Protein AF-A0A224XM23-F1 (afdb_monomer_lite)

pLDDT: mean 91.27, std 9.38, range [41.78, 98.69]

Secondary structure (DSSP, 8-state):
---HHHHHHHHHHHHHHHTS-SS-----TT--S--HHHHHH-HHHHHHHHHHHHHHHHHHHS-HHHHHHHHHHHIIIIIIIIIHHHHH-S-HHHHHHHHHHHHHHHHT--SHHHHHHHHHHHHH-EETTEEHHHHHHHHTTSSSHHHHHHHHHHHHHHHTT-HHHHHHHTGGGT-

Radius of gyration: 15.94 Å; chains: 1; bounding box: 37×37×46 Å

Foldseek 3Di:
DQDVVLLCLLLVLLVLLVVDPLADPDPDPLDQADDPVNCVVGVSSVSNLVSLVVLLVCCVPDDVVNNVSNLVSNLVRPLVPPLVCQCPDDDLRSNSVSLRSLLVSLVSHDDPSNNCSSVCQQQPDDDPRDGNVVVLVVQCPDPDSSNRNSVSSLVSLVVVVDPSSCCVPPVVVVD

InterPro domains:
  IPR019384 FHF complex subunit HOOK interacting protein [PF10257] (2-174)
  IPR019384 FHF complex subunit HOOK interacting protein [PTHR21705] (2-175)

Structure (mmCIF, N/CA/C/O backbone):
data_AF-A0A224XM23-F1
#
_entry.id   AF-A0A224XM23-F1
#
loop_
_atom_site.group_PDB
_atom_site.id
_atom_site.type_symbol
_atom_site.label_atom_id
_atom_site.label_alt_id
_atom_site.label_comp_id
_atom_site.label_asym_id
_atom_site.label_entity_id
_atom_site.label_seq_id
_atom_site.pdbx_PDB_ins_code
_atom_site.Cartn_x
_atom_site.Cartn_y
_atom_site.Cartn_z
_atom_site.occupancy
_atom_site.B_iso_or_equiv
_atom_site.auth_seq_id
_atom_site.auth_comp_id
_atom_site.auth_asym_id
_atom_site.auth_atom_id
_atom_site.pdbx_PDB_model_num
ATOM 1 N N . MET A 1 1 ? -7.623 -11.812 27.440 1.00 41.78 1 MET A N 1
ATOM 2 C CA . MET A 1 1 ? -6.371 -12.443 26.974 1.00 41.78 1 MET A CA 1
ATOM 3 C C . MET A 1 1 ? -6.039 -11.865 25.612 1.00 41.78 1 MET A C 1
ATOM 5 O O . MET A 1 1 ? -6.727 -12.187 24.653 1.00 41.78 1 MET A O 1
ATOM 9 N N . HIS A 1 2 ? -5.060 -10.963 25.537 1.00 52.00 2 HIS A N 1
ATOM 10 C CA . HIS A 1 2 ? -4.503 -10.528 24.256 1.00 52.00 2 HIS A CA 1
ATOM 11 C C . HIS A 1 2 ? -3.753 -11.724 23.665 1.00 52.00 2 HIS A C 1
ATOM 13 O O . HIS A 1 2 ? -2.871 -12.274 24.322 1.00 52.00 2 HIS A O 1
ATOM 19 N N . SER A 1 3 ? -4.150 -12.201 22.487 1.00 57.94 3 SER A N 1
ATOM 20 C CA . SER A 1 3 ? -3.429 -13.294 21.836 1.00 57.94 3 SER A CA 1
ATOM 21 C C . SER A 1 3 ? -2.044 -12.779 21.437 1.00 57.94 3 SER A C 1
ATOM 23 O O . SER A 1 3 ? -1.951 -11.909 20.573 1.00 57.94 3 SER A O 1
ATOM 25 N N . ASN A 1 4 ? -0.975 -13.298 22.059 1.00 68.62 4 ASN A N 1
ATOM 26 C CA . ASN A 1 4 ? 0.423 -12.957 21.736 1.00 68.62 4 ASN A CA 1
ATOM 27 C C . ASN A 1 4 ? 0.723 -13.087 20.232 1.00 68.62 4 ASN A C 1
ATOM 29 O O . ASN A 1 4 ? 1.582 -12.390 19.708 1.00 68.62 4 ASN A O 1
ATOM 33 N N . ILE A 1 5 ? -0.022 -13.944 19.531 1.00 69.56 5 ILE A N 1
ATOM 34 C CA . ILE A 1 5 ? 0.119 -14.189 18.096 1.00 69.56 5 ILE A CA 1
ATOM 35 C C . ILE A 1 5 ? -0.216 -12.938 17.272 1.00 69.56 5 ILE A C 1
ATOM 37 O O . ILE A 1 5 ? 0.533 -12.609 16.362 1.00 69.56 5 ILE A O 1
ATOM 41 N N . CYS A 1 6 ? -1.287 -12.202 17.592 1.00 66.88 6 CYS A N 1
ATOM 42 C CA . CYS A 1 6 ? -1.677 -11.024 16.805 1.00 66.88 6 CYS A CA 1
ATOM 43 C C . CYS A 1 6 ? -0.645 -9.894 16.916 1.00 66.88 6 CYS A C 1
ATOM 45 O O . CYS A 1 6 ? -0.336 -9.240 15.924 1.00 66.88 6 CYS A O 1
ATOM 47 N N . LEU A 1 7 ? -0.085 -9.704 18.117 1.00 69.19 7 LEU A N 1
ATOM 48 C CA . LEU A 1 7 ? 0.989 -8.740 18.345 1.00 69.19 7 LEU A CA 1
ATOM 49 C C . LEU A 1 7 ? 2.251 -9.143 17.573 1.00 69.19 7 LEU A C 1
ATOM 51 O O . LEU A 1 7 ? 2.818 -8.315 16.869 1.00 69.19 7 LEU A O 1
ATOM 55 N N . VAL A 1 8 ? 2.647 -10.420 17.655 1.00 75.31 8 VAL A N 1
ATOM 56 C CA . VAL A 1 8 ? 3.809 -10.952 16.928 1.00 75.31 8 VAL A CA 1
ATOM 57 C C . VAL A 1 8 ? 3.656 -10.759 15.420 1.00 75.31 8 VAL A C 1
ATOM 59 O O . VAL A 1 8 ? 4.609 -10.329 14.779 1.00 75.31 8 VAL A O 1
ATOM 62 N N . LEU A 1 9 ? 2.470 -11.002 14.857 1.00 70.31 9 LEU A N 1
ATOM 63 C CA . LEU A 1 9 ? 2.211 -10.817 13.425 1.00 70.31 9 LEU A CA 1
ATOM 64 C C . LEU A 1 9 ? 2.345 -9.358 12.989 1.00 70.31 9 LEU A C 1
ATOM 66 O O . LEU A 1 9 ? 3.032 -9.084 12.009 1.00 70.31 9 LEU A O 1
ATOM 70 N N . ALA A 1 10 ? 1.757 -8.417 13.729 1.00 70.69 10 ALA A N 1
ATOM 71 C CA . ALA A 1 10 ? 1.871 -7.001 13.393 1.00 70.69 10 ALA A CA 1
ATOM 72 C C . ALA A 1 10 ? 3.309 -6.487 13.522 1.00 70.69 10 ALA A C 1
ATOM 74 O O . ALA A 1 10 ? 3.811 -5.833 12.611 1.00 70.69 10 ALA A O 1
ATOM 75 N N . THR A 1 11 ? 4.019 -6.854 14.596 1.00 78.88 11 THR A N 1
ATOM 76 C CA . THR A 1 11 ? 5.458 -6.558 14.703 1.00 78.88 11 THR A CA 1
ATOM 77 C C . THR A 1 11 ? 6.273 -7.264 13.615 1.00 78.88 11 THR A C 1
ATOM 79 O O . THR A 1 11 ? 7.290 -6.741 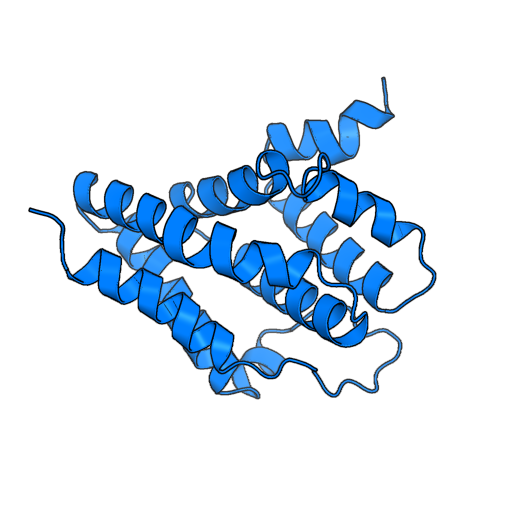13.163 1.00 78.88 11 THR A O 1
ATOM 82 N N . GLY A 1 12 ? 5.804 -8.429 13.161 1.00 88.62 12 GLY A N 1
ATOM 83 C CA . GLY A 1 12 ? 6.393 -9.211 12.084 1.00 88.62 12 GLY A CA 1
ATOM 84 C C . GLY A 1 12 ? 6.302 -8.500 10.739 1.00 88.62 12 GLY A C 1
ATOM 85 O O . GLY A 1 12 ? 7.319 -8.389 10.064 1.00 88.62 12 GLY A O 1
ATOM 86 N N . LEU A 1 13 ? 5.137 -7.948 10.378 1.00 93.62 13 LEU A N 1
ATOM 87 C CA . LEU A 1 13 ? 4.977 -7.148 9.156 1.00 93.62 13 LEU A CA 1
ATOM 88 C C . LEU A 1 13 ? 5.911 -5.936 9.153 1.00 93.62 13 LEU A C 1
ATOM 90 O O . LEU A 1 13 ? 6.605 -5.707 8.166 1.00 93.62 13 LEU A O 1
ATOM 94 N N . SER A 1 14 ? 6.011 -5.215 10.270 1.00 94.56 14 SER A N 1
ATOM 95 C CA . SER A 1 14 ? 6.922 -4.070 10.394 1.00 94.56 14 SER A CA 1
ATOM 96 C C . SER A 1 14 ? 8.397 -4.472 10.251 1.00 94.56 14 SER A C 1
ATOM 98 O O . SER A 1 14 ? 9.167 -3.785 9.575 1.00 94.56 14 SER A O 1
ATOM 100 N N . GLY A 1 15 ? 8.799 -5.610 10.828 1.00 95.25 15 GLY A 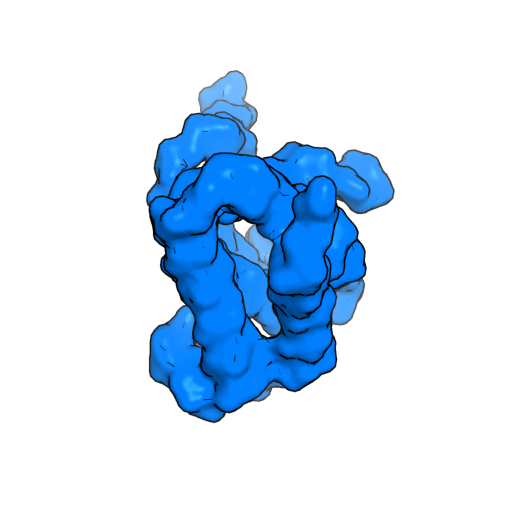N 1
ATOM 101 C CA . GLY A 1 15 ? 10.153 -6.156 10.673 1.00 95.25 15 GLY A CA 1
ATOM 102 C C . GLY A 1 15 ? 10.458 -6.632 9.248 1.00 95.25 15 GLY A C 1
ATOM 103 O O . GLY A 1 15 ? 11.537 -6.356 8.718 1.00 95.25 15 GLY A O 1
ATOM 104 N N . LEU A 1 16 ? 9.496 -7.296 8.602 1.00 97.00 16 LEU A N 1
ATOM 105 C CA . LEU A 1 16 ? 9.609 -7.747 7.213 1.00 97.00 16 LEU A CA 1
ATOM 106 C C . LEU A 1 16 ? 9.694 -6.554 6.258 1.00 97.00 16 LEU A C 1
ATOM 108 O O . LEU A 1 16 ? 10.585 -6.523 5.416 1.00 97.00 16 LEU A O 1
ATOM 112 N N . TYR A 1 17 ? 8.850 -5.535 6.446 1.00 97.75 17 TYR A N 1
ATOM 113 C CA . TYR A 1 17 ? 8.898 -4.304 5.656 1.00 97.75 17 TYR A CA 1
ATOM 114 C C . TYR A 1 17 ? 10.243 -3.588 5.799 1.00 97.75 17 TYR A C 1
ATOM 116 O O . TYR A 1 17 ? 10.841 -3.175 4.811 1.00 97.75 17 TYR A O 1
ATOM 124 N N . SER A 1 18 ? 10.772 -3.505 7.023 1.00 96.00 18 SER A N 1
ATOM 125 C CA . SER A 1 18 ? 12.085 -2.896 7.286 1.00 96.00 18 SER A CA 1
ATOM 126 C C . SER A 1 18 ? 13.243 -3.626 6.594 1.00 96.00 18 SER A C 1
ATOM 128 O O . SER A 1 18 ? 14.314 -3.048 6.413 1.00 96.00 18 SER A O 1
ATOM 130 N N . SER A 1 19 ? 13.034 -4.890 6.220 1.00 95.88 19 SER A N 1
ATOM 131 C CA . SER A 1 19 ? 14.002 -5.716 5.493 1.00 95.88 19 SER A CA 1
ATOM 132 C C . SER A 1 19 ? 13.879 -5.579 3.970 1.00 95.88 19 SER A C 1
ATOM 134 O O . SER A 1 19 ? 14.719 -6.117 3.247 1.00 95.88 19 SER A O 1
ATOM 136 N N . LEU A 1 20 ? 12.851 -4.885 3.467 1.00 97.94 20 LEU A N 1
ATOM 137 C CA . LEU A 1 20 ? 12.683 -4.653 2.037 1.00 97.94 20 LEU A CA 1
ATOM 138 C C . LEU A 1 20 ? 13.727 -3.652 1.519 1.00 97.94 20 LEU A C 1
ATOM 140 O O . LEU A 1 20 ? 14.089 -2.699 2.220 1.00 97.94 20 LEU A O 1
ATOM 144 N N . PRO A 1 21 ? 14.189 -3.808 0.265 1.00 96.75 21 PRO A N 1
ATOM 145 C CA . PRO A 1 21 ? 14.968 -2.774 -0.396 1.00 96.75 21 PRO A CA 1
ATOM 146 C C . PRO A 1 21 ? 14.186 -1.460 -0.427 1.00 96.75 21 PRO A C 1
ATOM 148 O O . PRO A 1 21 ? 13.041 -1.425 -0.878 1.00 96.75 21 PRO A O 1
ATOM 151 N N . ARG A 1 22 ? 14.823 -0.366 0.001 1.00 95.12 22 ARG A N 1
ATOM 152 C CA . ARG A 1 22 ? 14.225 0.982 -0.060 1.00 95.12 22 ARG A CA 1
ATOM 153 C C . ARG A 1 22 ? 14.171 1.544 -1.475 1.00 95.12 22 ARG A C 1
ATOM 155 O O . ARG A 1 22 ? 13.467 2.511 -1.724 1.00 95.12 22 ARG A O 1
ATOM 162 N N . ARG A 1 23 ? 14.936 0.955 -2.392 1.00 93.31 23 ARG A N 1
ATOM 163 C CA . ARG A 1 23 ? 14.957 1.299 -3.806 1.00 93.31 23 ARG A CA 1
ATOM 164 C C . ARG A 1 23 ? 14.938 0.017 -4.620 1.00 93.31 23 ARG A C 1
ATOM 166 O O . ARG A 1 23 ? 15.799 -0.837 -4.425 1.00 93.31 23 ARG A O 1
ATOM 173 N N . LEU A 1 24 ? 13.976 -0.081 -5.524 1.00 92.00 24 LEU A N 1
ATOM 174 C CA . LEU A 1 24 ? 13.967 -1.096 -6.568 1.00 92.00 24 LEU A CA 1
ATOM 175 C C . LEU A 1 24 ? 14.844 -0.627 -7.735 1.00 92.00 24 LEU A C 1
ATOM 177 O O . LEU A 1 24 ? 14.776 0.539 -8.138 1.00 92.00 24 LEU A O 1
ATOM 181 N N . ASP A 1 25 ? 15.685 -1.520 -8.249 1.00 86.19 25 ASP A N 1
ATOM 182 C CA . ASP A 1 25 ? 16.555 -1.236 -9.390 1.00 86.19 25 ASP A CA 1
ATOM 183 C C . ASP A 1 25 ? 15.820 -1.600 -10.682 1.00 86.19 25 ASP A C 1
ATOM 185 O O . ASP A 1 25 ? 15.826 -2.749 -11.116 1.00 86.19 25 ASP A O 1
ATOM 189 N N . ILE A 1 26 ? 15.059 -0.641 -11.217 1.00 80.94 26 ILE A N 1
ATOM 190 C CA . ILE A 1 26 ? 14.165 -0.863 -12.358 1.00 80.94 26 ILE A CA 1
ATOM 191 C C . ILE A 1 26 ? 14.463 0.138 -13.467 1.00 80.94 26 ILE A C 1
ATOM 193 O O . ILE A 1 26 ? 14.051 1.306 -13.414 1.00 80.94 26 ILE A O 1
ATOM 197 N N . ASP A 1 27 ? 15.114 -0.371 -14.508 1.00 77.69 27 ASP A N 1
ATOM 198 C CA . ASP A 1 27 ? 15.563 0.403 -15.665 1.00 77.69 27 ASP A CA 1
ATOM 199 C C . ASP A 1 27 ? 14.461 0.654 -16.705 1.00 77.69 27 ASP A C 1
ATOM 201 O O . ASP A 1 27 ? 14.554 1.591 -17.499 1.00 77.69 27 ASP A O 1
ATOM 205 N N . ALA A 1 28 ? 13.381 -0.135 -16.690 1.00 84.38 28 ALA A N 1
ATOM 206 C CA . ALA A 1 28 ? 12.273 0.018 -17.629 1.00 84.38 28 ALA A CA 1
ATOM 207 C C . ALA A 1 28 ? 11.536 1.355 -17.420 1.00 84.38 28 ALA A C 1
ATOM 209 O O . ALA A 1 28 ? 11.128 1.703 -16.306 1.00 84.38 28 ALA A O 1
ATOM 210 N N . VAL A 1 29 ? 11.389 2.130 -18.498 1.00 78.94 29 VAL A N 1
ATOM 211 C CA . VAL A 1 29 ? 10.811 3.488 -18.477 1.00 78.94 29 VAL A CA 1
ATOM 212 C C . VAL A 1 29 ? 9.317 3.457 -18.163 1.00 78.94 29 VAL A C 1
ATOM 214 O O . VAL A 1 29 ? 8.814 4.324 -17.455 1.00 78.94 29 VAL A O 1
ATOM 217 N N . ASP A 1 30 ? 8.634 2.441 -18.668 1.00 83.69 30 ASP A N 1
ATOM 218 C CA . ASP A 1 30 ? 7.201 2.195 -18.566 1.00 83.69 30 ASP A CA 1
ATOM 219 C C . ASP A 1 30 ? 6.819 1.331 -17.362 1.00 83.69 30 ASP A C 1
ATOM 221 O O . ASP A 1 30 ? 5.650 1.004 -17.199 1.00 83.69 30 ASP A O 1
ATOM 225 N N . TRP A 1 31 ? 7.763 0.973 -16.491 1.00 92.06 31 TRP A N 1
ATOM 226 C CA . TRP A 1 31 ? 7.429 0.209 -15.295 1.00 92.06 31 TRP A CA 1
ATOM 227 C C . TRP A 1 31 ? 6.633 1.049 -14.291 1.00 92.06 31 TRP A C 1
ATOM 229 O O . TRP A 1 31 ? 7.059 2.144 -13.907 1.00 92.06 31 TRP A O 1
ATOM 239 N N . TYR A 1 32 ? 5.505 0.502 -13.835 1.00 93.75 32 TYR A N 1
ATOM 240 C CA . TYR A 1 32 ? 4.575 1.177 -12.926 1.00 93.75 32 TYR A CA 1
ATOM 241 C C . TYR A 1 32 ? 4.044 0.293 -11.787 1.00 93.75 32 TYR A C 1
ATOM 243 O O . TYR A 1 32 ? 3.350 0.801 -10.909 1.00 93.75 32 TYR A O 1
ATOM 251 N N . ARG A 1 33 ? 4.316 -1.019 -11.788 1.00 96.00 33 ARG A N 1
ATOM 252 C CA . ARG A 1 33 ? 3.720 -1.959 -10.828 1.00 96.00 33 ARG A CA 1
ATOM 253 C C . ARG A 1 33 ? 4.546 -3.237 -10.701 1.00 96.00 33 ARG A C 1
ATOM 255 O O . ARG A 1 33 ? 5.064 -3.740 -11.692 1.00 96.00 33 ARG A O 1
ATOM 262 N N . LEU A 1 34 ? 4.600 -3.783 -9.485 1.00 97.00 34 LEU A N 1
ATOM 263 C CA . LEU A 1 34 ? 5.178 -5.100 -9.197 1.00 97.00 34 LEU A CA 1
ATOM 264 C C . LEU A 1 34 ? 4.255 -6.229 -9.672 1.00 97.00 34 LEU A C 1
ATOM 266 O O . LEU A 1 34 ? 3.072 -6.277 -9.329 1.00 97.00 34 LEU A O 1
ATOM 270 N N . THR A 1 35 ? 4.805 -7.171 -10.418 1.00 95.56 35 THR A N 1
ATOM 271 C CA . THR A 1 35 ? 4.132 -8.389 -10.872 1.00 95.56 35 THR A CA 1
ATOM 272 C C . THR A 1 35 ? 4.335 -9.543 -9.880 1.00 95.56 35 THR A C 1
ATOM 274 O O . THR A 1 35 ? 5.197 -9.467 -9.001 1.00 95.56 35 THR A O 1
ATOM 277 N N . PRO A 1 36 ? 3.559 -10.638 -9.988 1.00 94.88 36 PRO A N 1
ATOM 278 C CA . PRO A 1 36 ? 3.827 -11.852 -9.217 1.00 94.88 36 PRO A CA 1
ATOM 279 C C . PRO A 1 36 ? 5.236 -12.422 -9.441 1.00 94.88 36 PRO A C 1
ATOM 281 O O . PRO A 1 36 ? 5.835 -12.938 -8.497 1.00 94.88 36 PRO A O 1
ATOM 284 N N . ASP A 1 37 ? 5.779 -12.285 -10.653 1.00 94.75 37 ASP A N 1
ATOM 285 C CA . ASP A 1 37 ? 7.139 -12.724 -10.972 1.00 94.75 37 ASP A CA 1
ATOM 286 C C . ASP A 1 37 ? 8.166 -11.877 -10.205 1.00 94.75 37 ASP A C 1
ATOM 288 O O . ASP A 1 37 ? 9.004 -12.446 -9.507 1.00 94.75 37 ASP A O 1
ATOM 292 N N . ASP A 1 38 ? 8.016 -10.545 -10.186 1.00 94.75 38 ASP A N 1
ATOM 293 C CA . ASP A 1 38 ? 8.885 -9.649 -9.400 1.00 94.75 38 ASP A CA 1
ATOM 294 C C . ASP A 1 38 ? 8.881 -10.007 -7.901 1.00 94.75 38 ASP A C 1
ATOM 296 O O . ASP A 1 38 ? 9.915 -9.983 -7.231 1.00 94.75 38 ASP A O 1
ATOM 300 N N . VAL A 1 39 ? 7.710 -10.365 -7.355 1.00 95.56 39 VAL A N 1
ATOM 301 C CA . VAL A 1 39 ? 7.587 -10.829 -5.963 1.00 95.56 39 VAL A CA 1
ATOM 302 C C . VAL A 1 39 ? 8.387 -12.111 -5.753 1.00 95.56 39 VAL A C 1
ATOM 304 O O . VAL A 1 39 ? 9.091 -12.231 -4.751 1.00 95.56 39 VAL A O 1
ATOM 307 N N . SER A 1 40 ? 8.293 -13.062 -6.684 1.00 94.00 40 SER A N 1
ATOM 308 C CA . SER A 1 40 ? 9.001 -14.341 -6.597 1.00 94.00 40 SER A CA 1
ATOM 309 C C . SER A 1 40 ? 10.523 -14.191 -6.714 1.00 94.00 40 SER A C 1
ATOM 311 O O . SER A 1 40 ? 11.265 -14.927 -6.060 1.00 94.00 40 SER A O 1
ATOM 313 N N . GLU A 1 41 ? 10.985 -13.204 -7.483 1.00 94.19 41 GLU A N 1
ATOM 314 C CA . GLU A 1 41 ? 12.402 -12.905 -7.696 1.00 94.19 41 GLU A CA 1
ATOM 315 C C . GLU A 1 41 ? 13.028 -12.085 -6.558 1.00 94.19 41 GLU A C 1
ATOM 317 O O . GLU A 1 41 ? 14.255 -12.042 -6.434 1.00 94.19 41 GLU A O 1
ATOM 322 N N . LEU A 1 42 ? 12.212 -11.483 -5.682 1.00 95.94 42 LEU A N 1
ATOM 323 C CA . LEU A 1 42 ? 12.661 -10.708 -4.528 1.00 95.94 42 LEU A CA 1
ATOM 324 C C . LEU A 1 42 ? 12.291 -11.408 -3.202 1.00 95.94 42 LEU A C 1
ATOM 326 O O . LEU A 1 42 ? 11.239 -11.126 -2.621 1.00 95.94 42 LEU A O 1
ATOM 330 N N . PRO A 1 43 ? 13.167 -12.268 -2.636 1.00 96.38 43 PRO A N 1
ATOM 331 C CA . PRO A 1 43 ? 12.840 -13.079 -1.460 1.00 96.38 43 PRO A CA 1
ATOM 332 C C . PRO A 1 43 ? 12.337 -12.303 -0.228 1.00 96.38 43 PRO A C 1
ATOM 334 O O . PRO A 1 43 ? 11.407 -12.787 0.421 1.00 96.38 43 PRO A O 1
ATOM 337 N N . PRO A 1 44 ? 12.874 -11.111 0.120 1.00 97.38 44 PRO A N 1
ATOM 338 C CA . PRO A 1 44 ? 12.321 -10.311 1.214 1.00 97.38 44 PRO A CA 1
ATOM 339 C C . PRO A 1 44 ? 10.867 -9.887 0.970 1.00 97.38 44 PRO A C 1
ATOM 341 O O . PRO A 1 44 ? 10.058 -9.905 1.898 1.00 97.38 44 PRO A O 1
ATOM 344 N N . LEU A 1 45 ? 10.522 -9.551 -0.277 1.00 97.56 45 LEU A N 1
ATOM 345 C CA . LEU A 1 45 ? 9.158 -9.199 -0.661 1.00 97.56 45 LEU A CA 1
ATOM 346 C C . LEU A 1 45 ? 8.254 -10.430 -0.637 1.00 97.56 45 LEU A C 1
ATOM 348 O O . LEU A 1 45 ? 7.195 -10.370 -0.023 1.00 97.56 45 LEU A O 1
ATOM 352 N N . ALA A 1 46 ? 8.690 -11.568 -1.185 1.00 97.50 46 ALA A N 1
ATOM 353 C CA . ALA A 1 46 ? 7.952 -12.828 -1.067 1.00 97.50 46 ALA A CA 1
ATOM 354 C C . ALA A 1 46 ? 7.655 -13.191 0.400 1.00 97.50 46 ALA A C 1
ATOM 356 O O . ALA A 1 46 ? 6.543 -13.600 0.733 1.00 97.50 46 ALA A O 1
ATOM 357 N N . ALA A 1 47 ? 8.622 -13.007 1.305 1.00 97.06 47 ALA A N 1
ATOM 358 C CA . ALA A 1 47 ? 8.427 -13.242 2.734 1.00 97.06 47 ALA A CA 1
ATOM 359 C C . ALA A 1 47 ? 7.378 -12.299 3.345 1.00 97.06 47 ALA A C 1
ATOM 361 O O . ALA A 1 47 ? 6.538 -12.747 4.130 1.00 97.06 47 ALA A O 1
ATOM 362 N N . PHE A 1 48 ? 7.392 -11.017 2.965 1.00 97.94 48 PHE A N 1
ATOM 363 C CA . PHE A 1 48 ? 6.354 -10.069 3.365 1.00 97.94 48 PHE A CA 1
ATOM 364 C C . PHE A 1 48 ? 4.972 -10.504 2.857 1.00 97.94 48 PHE A C 1
ATOM 366 O O . PHE A 1 48 ? 4.040 -10.611 3.655 1.00 97.94 48 PHE A O 1
ATOM 373 N N . MET A 1 49 ? 4.851 -10.817 1.563 1.00 97.62 49 MET A N 1
ATOM 374 C CA . MET A 1 49 ? 3.586 -11.218 0.936 1.00 97.62 49 MET A CA 1
ATOM 375 C C . MET A 1 49 ? 3.011 -12.482 1.582 1.00 97.62 49 MET A C 1
ATOM 377 O O . MET A 1 49 ? 1.841 -12.501 1.947 1.00 97.62 49 MET A O 1
ATOM 381 N N . ASN A 1 50 ? 3.847 -13.483 1.872 1.00 96.25 50 ASN A N 1
ATOM 382 C CA . ASN A 1 50 ? 3.427 -14.688 2.595 1.00 96.25 50 ASN A CA 1
ATOM 383 C C . ASN A 1 50 ? 2.884 -14.382 4.004 1.00 96.25 50 ASN A C 1
ATOM 385 O O . ASN A 1 50 ? 1.944 -15.028 4.473 1.00 96.25 50 ASN A O 1
ATOM 389 N N . SER A 1 51 ? 3.469 -13.405 4.704 1.00 96.12 51 SER A N 1
ATOM 390 C CA . SER A 1 51 ? 2.980 -12.969 6.018 1.00 96.12 51 SER A CA 1
ATOM 391 C C . SER A 1 51 ? 1.635 -12.242 5.909 1.00 96.12 51 SER A C 1
ATOM 393 O O . SER A 1 51 ? 0.751 -12.421 6.753 1.00 96.12 51 SER A O 1
ATOM 395 N N . LEU A 1 52 ? 1.443 -11.456 4.848 1.00 96.19 52 LEU A N 1
ATOM 396 C CA . LEU A 1 52 ? 0.174 -10.788 4.573 1.00 96.19 52 LEU A CA 1
ATOM 397 C C . LEU A 1 52 ? -0.924 -11.792 4.176 1.00 96.19 52 LEU A C 1
ATOM 399 O O . LEU A 1 52 ? -2.043 -11.708 4.683 1.00 96.19 52 LEU A O 1
ATOM 403 N N . ASP A 1 53 ? -0.590 -12.817 3.390 1.00 95.81 53 ASP A N 1
ATOM 404 C CA . ASP A 1 53 ? -1.488 -13.933 3.066 1.00 95.81 53 ASP A CA 1
ATOM 405 C C . ASP A 1 53 ? -1.885 -14.737 4.304 1.00 95.81 53 ASP A C 1
ATOM 407 O O . ASP A 1 53 ? -3.042 -15.141 4.462 1.00 95.81 53 ASP A O 1
ATOM 411 N N . PHE A 1 54 ? -0.953 -14.922 5.240 1.00 93.88 54 PHE A N 1
ATOM 412 C CA . PHE A 1 54 ? -1.282 -15.497 6.537 1.00 93.88 54 PHE A CA 1
ATOM 413 C C . PHE A 1 54 ? -2.290 -14.625 7.300 1.00 93.88 54 PHE A C 1
ATOM 415 O O . PHE A 1 54 ? -3.216 -15.158 7.917 1.00 93.88 54 PHE A O 1
ATOM 422 N N . CYS A 1 55 ? -2.161 -13.295 7.235 1.00 95.38 55 CYS A N 1
ATOM 423 C CA . CYS A 1 55 ? -3.135 -12.384 7.835 1.00 95.38 55 CYS A CA 1
ATOM 424 C C . CYS A 1 55 ? -4.520 -12.522 7.183 1.00 95.38 55 CYS A C 1
ATOM 426 O O . CYS A 1 55 ? -5.498 -12.627 7.922 1.00 95.38 55 CYS A O 1
ATOM 428 N N . ASN A 1 56 ? -4.616 -12.614 5.847 1.00 95.31 56 ASN A N 1
ATOM 429 C CA . ASN A 1 56 ? -5.877 -12.932 5.154 1.00 95.31 56 ASN A CA 1
ATOM 430 C C . ASN A 1 56 ? -6.479 -14.239 5.703 1.00 95.31 56 ASN A C 1
ATOM 432 O O . ASN A 1 56 ? -7.605 -14.268 6.199 1.00 95.31 56 ASN A O 1
ATOM 436 N N . ALA A 1 57 ? -5.702 -15.324 5.725 1.00 94.69 57 ALA A N 1
ATOM 437 C CA . ALA A 1 57 ? -6.182 -16.616 6.208 1.00 94.69 57 ALA A CA 1
ATOM 438 C C . ALA A 1 57 ? -6.638 -16.583 7.681 1.00 94.69 57 ALA A C 1
ATOM 440 O O . ALA A 1 57 ? -7.600 -17.268 8.046 1.00 94.69 57 ALA A O 1
ATOM 441 N N . ALA A 1 58 ? -5.962 -15.800 8.526 1.00 92.88 58 ALA A N 1
ATOM 442 C CA . ALA A 1 58 ? -6.318 -15.617 9.927 1.00 92.88 58 ALA A CA 1
ATOM 443 C C . ALA A 1 58 ? -7.618 -14.818 10.090 1.00 92.88 58 ALA A C 1
ATOM 445 O O . ALA A 1 58 ? -8.468 -15.220 10.882 1.00 92.88 58 ALA A O 1
ATOM 446 N N . VAL A 1 59 ? -7.805 -13.735 9.330 1.00 94.25 59 VAL A N 1
ATOM 447 C CA . VAL A 1 59 ? -9.051 -12.950 9.343 1.00 94.25 59 VAL A CA 1
ATOM 448 C C . VAL A 1 59 ? -10.242 -13.797 8.897 1.00 94.25 59 VAL A C 1
ATOM 450 O O . VAL A 1 59 ? -11.293 -13.732 9.530 1.00 94.25 59 VAL A O 1
ATOM 453 N N . HIS A 1 60 ? -10.047 -14.663 7.902 1.00 92.94 60 HIS A N 1
ATOM 454 C CA . HIS A 1 60 ? -11.089 -15.554 7.398 1.00 92.94 60 HIS A CA 1
ATOM 455 C C . HIS A 1 60 ? -11.533 -16.624 8.412 1.00 92.94 60 HIS A C 1
ATOM 457 O O . HIS A 1 60 ? -12.712 -16.957 8.515 1.00 92.94 60 HIS A O 1
ATOM 463 N N . ARG A 1 61 ? -10.577 -17.233 9.133 1.00 92.38 61 ARG A N 1
ATOM 464 C CA . ARG A 1 61 ? -10.814 -18.477 9.898 1.00 92.38 61 ARG A CA 1
ATOM 465 C C . ARG A 1 61 ? -10.841 -18.311 11.413 1.00 92.38 61 ARG A C 1
ATOM 467 O O . ARG A 1 61 ? -11.278 -19.230 12.108 1.00 92.38 61 ARG A O 1
ATOM 474 N N . ALA A 1 62 ? -10.314 -17.215 11.950 1.00 92.00 62 ALA A N 1
ATOM 475 C CA . ALA A 1 62 ? -10.177 -17.055 13.392 1.00 92.00 62 ALA A CA 1
ATOM 476 C C . ALA A 1 62 ? -11.476 -16.586 14.062 1.00 92.00 62 ALA A C 1
ATOM 478 O O . ALA A 1 62 ? -12.396 -16.055 13.445 1.00 92.00 62 ALA A O 1
ATOM 479 N N . HIS A 1 63 ? -11.531 -16.750 15.384 1.00 94.06 63 HIS A N 1
ATOM 480 C CA . HIS A 1 63 ? -12.627 -16.227 16.192 1.00 94.06 63 HIS A CA 1
ATOM 481 C C . HIS A 1 63 ? -12.705 -14.686 16.079 1.00 94.06 63 HIS A C 1
ATOM 483 O O . HIS A 1 63 ? -11.656 -14.040 16.159 1.00 94.06 63 HIS A O 1
ATOM 489 N N . PRO A 1 64 ? -13.901 -14.062 16.012 1.00 93.25 64 PRO A N 1
ATOM 490 C CA . PRO A 1 64 ? -14.054 -12.617 15.780 1.00 93.25 64 PRO A CA 1
ATOM 491 C C . PRO A 1 64 ? -13.237 -11.706 16.710 1.00 93.25 64 PRO A C 1
ATOM 493 O O . PRO A 1 64 ? -12.719 -10.676 16.289 1.00 93.25 64 PRO A O 1
ATOM 496 N N . LEU A 1 65 ? -13.065 -12.094 17.979 1.00 92.38 65 LEU A N 1
ATOM 497 C CA . LEU A 1 65 ? -12.207 -11.355 18.919 1.00 92.38 65 LEU A CA 1
ATOM 498 C C . LEU A 1 65 ? -10.729 -11.327 18.492 1.00 92.38 65 LEU A C 1
ATOM 500 O O . LEU A 1 65 ? -10.076 -10.302 18.652 1.00 92.38 65 LEU A O 1
ATOM 504 N N . VAL A 1 66 ? -10.209 -12.434 17.953 1.00 91.31 66 VAL A N 1
ATOM 505 C CA . VAL A 1 66 ? -8.829 -12.530 17.446 1.00 91.31 66 VAL A CA 1
ATOM 506 C C . VAL A 1 66 ? -8.680 -11.685 16.187 1.00 91.31 66 VAL A C 1
ATOM 508 O O . VAL A 1 66 ? -7.700 -10.955 16.072 1.00 91.31 66 VAL A O 1
ATOM 511 N N . VAL A 1 67 ? -9.676 -11.738 15.296 1.00 93.75 67 VAL A N 1
ATOM 512 C CA . VAL A 1 67 ? -9.735 -10.917 14.080 1.00 93.75 67 VAL A CA 1
ATOM 513 C C . VAL A 1 67 ? -9.674 -9.435 14.431 1.00 93.75 67 VAL A C 1
ATOM 515 O O . VAL A 1 67 ? -8.792 -8.736 13.947 1.00 93.75 67 VAL A O 1
ATOM 518 N N . ARG A 1 68 ? -10.537 -8.964 15.340 1.00 93.94 68 ARG A N 1
ATOM 519 C CA . ARG A 1 68 ? -10.542 -7.559 15.771 1.00 93.94 68 ARG A CA 1
ATOM 520 C C . ARG A 1 68 ? -9.174 -7.120 16.296 1.00 93.94 68 ARG A C 1
ATOM 522 O O . ARG A 1 68 ? -8.659 -6.095 15.873 1.00 93.94 68 ARG A O 1
ATOM 529 N N . THR A 1 69 ? -8.567 -7.919 17.172 1.00 93.19 69 THR A N 1
ATOM 530 C CA . THR A 1 69 ? -7.240 -7.614 17.723 1.00 93.19 69 THR A CA 1
ATOM 531 C C . THR A 1 69 ? -6.139 -7.640 16.658 1.00 93.19 69 THR A C 1
ATOM 533 O O . THR A 1 69 ? -5.228 -6.821 16.712 1.00 93.19 69 THR A O 1
ATOM 536 N N . LEU A 1 70 ? -6.202 -8.551 15.682 1.00 94.19 70 LEU A N 1
ATOM 537 C CA . LEU A 1 70 ? -5.256 -8.582 14.564 1.00 94.19 70 LEU A CA 1
ATOM 538 C C . LEU A 1 70 ? -5.358 -7.311 13.713 1.00 94.19 70 LEU A C 1
ATOM 540 O O . LEU A 1 70 ? -4.339 -6.678 13.456 1.00 94.19 70 LEU A O 1
ATOM 544 N N . LEU A 1 71 ? -6.574 -6.920 13.328 1.00 96.12 71 LEU A N 1
ATOM 545 C CA . LEU A 1 71 ? -6.826 -5.710 12.543 1.00 96.12 71 LEU A CA 1
ATOM 546 C C . LEU A 1 71 ? -6.354 -4.445 13.276 1.00 96.12 71 LEU A C 1
ATOM 548 O O . LEU A 1 71 ? -5.670 -3.613 12.685 1.00 96.12 71 LEU A O 1
ATOM 552 N N . GLU A 1 72 ? -6.644 -4.333 14.577 1.00 95.44 72 GLU A N 1
ATOM 553 C CA . GLU A 1 72 ? -6.159 -3.235 15.424 1.00 95.44 72 GLU A CA 1
ATOM 554 C C . GLU A 1 72 ? -4.627 -3.158 15.439 1.00 95.44 72 GLU A C 1
ATOM 556 O O . GLU A 1 72 ? -4.065 -2.075 15.273 1.00 95.44 72 GLU A O 1
ATOM 561 N N . PHE A 1 73 ? -3.937 -4.293 15.592 1.00 94.69 73 PHE A N 1
ATOM 562 C CA . PHE A 1 73 ? -2.477 -4.307 15.604 1.00 94.69 73 PHE A CA 1
ATOM 563 C C . PHE A 1 73 ? -1.855 -4.036 14.233 1.00 94.69 73 PHE A C 1
ATOM 565 O O . PHE A 1 73 ? -0.837 -3.356 14.176 1.00 94.69 73 PHE A O 1
ATOM 572 N N . ILE A 1 74 ? -2.443 -4.513 13.133 1.00 96.44 74 ILE A N 1
ATOM 573 C CA . ILE A 1 74 ? -1.971 -4.166 11.782 1.00 96.44 74 ILE A CA 1
ATOM 574 C C . ILE A 1 74 ? -2.097 -2.657 11.563 1.00 96.44 74 ILE A C 1
ATOM 576 O O . ILE A 1 74 ? -1.155 -2.014 11.105 1.00 96.44 74 ILE A O 1
ATOM 580 N N . TYR A 1 75 ? -3.229 -2.075 11.952 1.00 97.38 75 TYR A N 1
ATOM 581 C CA . TYR A 1 75 ? -3.462 -0.646 11.796 1.00 97.38 75 TYR A CA 1
ATOM 582 C C . TYR A 1 75 ? -2.475 0.190 12.624 1.00 97.38 75 TYR A C 1
ATOM 584 O O . TYR A 1 75 ? -1.743 1.016 12.084 1.00 97.38 75 TYR A O 1
ATOM 592 N N . GLN A 1 76 ? -2.410 -0.064 13.933 1.00 95.44 76 GLN A N 1
ATOM 593 C CA . GLN A 1 76 ? -1.627 0.737 14.882 1.00 95.44 76 GLN A CA 1
ATOM 594 C C . GLN A 1 76 ? -0.131 0.392 14.895 1.00 95.44 76 GLN A C 1
ATOM 596 O O . GLN A 1 76 ? 0.685 1.201 15.322 1.00 95.44 76 GLN A O 1
ATOM 601 N N . GLY A 1 77 ? 0.239 -0.818 14.472 1.00 93.8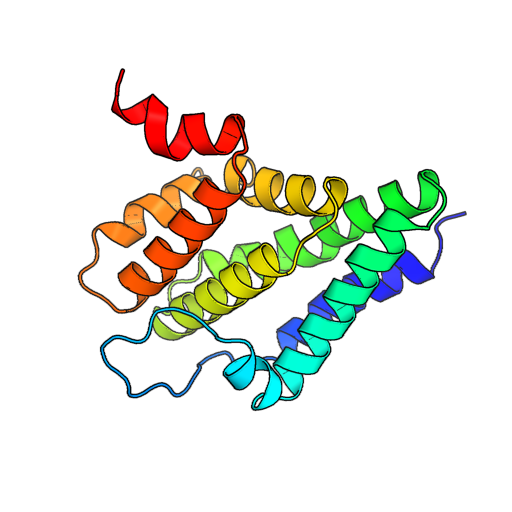8 77 GLY A N 1
ATOM 602 C CA . GLY A 1 77 ? 1.610 -1.330 14.537 1.00 93.88 77 GLY A CA 1
ATOM 603 C C . GLY A 1 77 ? 2.353 -1.330 13.204 1.00 93.88 77 GLY A C 1
ATOM 604 O O . GLY A 1 77 ? 3.584 -1.339 13.213 1.00 93.88 77 GLY A O 1
ATOM 605 N N . PHE A 1 78 ? 1.632 -1.307 12.079 1.00 96.75 78 PHE A N 1
ATOM 606 C CA . PHE A 1 78 ? 2.220 -1.341 10.741 1.00 96.75 78 PHE A CA 1
ATOM 607 C C . PHE A 1 78 ? 1.747 -0.178 9.862 1.00 96.75 78 PHE A C 1
ATOM 609 O O . PHE A 1 78 ? 2.578 0.617 9.432 1.00 96.75 78 PHE A O 1
ATOM 616 N N . LEU A 1 79 ? 0.441 -0.020 9.623 1.00 97.88 79 LEU A N 1
ATOM 617 C CA . LEU A 1 79 ? -0.047 0.996 8.682 1.00 97.88 79 LEU A CA 1
ATOM 618 C C . LEU A 1 79 ? 0.346 2.414 9.115 1.00 97.88 79 LEU A C 1
ATOM 620 O O . LEU A 1 79 ? 1.108 3.081 8.419 1.00 97.88 79 LEU A O 1
ATOM 624 N N . VAL A 1 80 ? -0.085 2.839 10.302 1.00 97.31 80 VAL A N 1
ATOM 625 C CA . VAL A 1 80 ? 0.185 4.196 10.798 1.00 97.31 80 VAL A CA 1
ATOM 626 C C . VAL A 1 80 ? 1.686 4.469 11.004 1.00 97.31 80 VAL A C 1
ATOM 628 O O . VAL A 1 80 ? 2.184 5.447 10.444 1.00 97.31 80 VAL A O 1
ATOM 631 N N . PRO A 1 81 ? 2.448 3.647 11.759 1.00 96.50 81 PRO A N 1
ATOM 632 C CA . PRO A 1 81 ? 3.831 3.988 12.098 1.00 96.50 81 PRO A CA 1
ATOM 633 C C . PRO A 1 81 ? 4.871 3.609 11.034 1.00 96.50 81 PRO A C 1
ATOM 635 O O . PRO A 1 81 ? 5.986 4.124 11.095 1.00 96.50 81 PRO A O 1
ATOM 638 N N . VAL A 1 82 ? 4.562 2.705 10.096 1.00 97.44 82 VAL A N 1
ATOM 639 C CA . VAL A 1 82 ? 5.523 2.245 9.073 1.00 97.44 82 VAL A CA 1
ATOM 640 C C . VAL A 1 82 ? 5.115 2.726 7.690 1.00 97.44 82 VAL A C 1
ATOM 642 O O . VAL A 1 82 ? 5.897 3.420 7.039 1.00 97.44 82 VAL A O 1
ATOM 645 N N . MET A 1 83 ? 3.898 2.399 7.247 1.00 98.00 83 MET A N 1
ATOM 646 C CA . MET A 1 83 ? 3.456 2.792 5.907 1.00 98.00 83 MET A CA 1
ATOM 647 C C . MET A 1 83 ? 3.222 4.292 5.796 1.00 98.00 83 MET A C 1
ATOM 649 O O . MET A 1 83 ? 3.607 4.865 4.786 1.00 98.00 83 MET A O 1
ATOM 653 N N . GLY A 1 84 ? 2.681 4.934 6.832 1.00 97.69 84 GLY A N 1
ATOM 654 C CA . GLY A 1 84 ? 2.493 6.383 6.887 1.00 97.69 84 GLY A CA 1
ATOM 655 C C . GLY A 1 84 ? 3.753 7.166 6.516 1.00 97.69 84 GLY A C 1
ATOM 656 O O . GLY A 1 84 ? 3.800 7.759 5.438 1.00 97.69 84 GLY A O 1
ATOM 657 N N . PRO A 1 85 ? 4.823 7.103 7.334 1.00 97.00 85 PRO A N 1
ATOM 658 C CA . PRO A 1 85 ? 6.092 7.759 7.027 1.00 97.00 85 PRO A CA 1
ATOM 659 C C . PRO A 1 85 ? 6.680 7.356 5.668 1.00 97.00 85 PRO A C 1
ATOM 661 O O . PRO A 1 85 ? 7.205 8.203 4.946 1.00 97.00 85 PRO A O 1
ATOM 664 N N . ALA A 1 86 ? 6.575 6.077 5.287 1.00 97.62 86 ALA A N 1
ATOM 665 C CA . ALA A 1 86 ? 7.091 5.597 4.007 1.00 97.62 86 ALA A CA 1
ATOM 666 C C . ALA A 1 86 ? 6.340 6.175 2.798 1.00 97.62 86 ALA A C 1
ATOM 668 O O . ALA A 1 86 ? 6.941 6.361 1.740 1.00 97.62 86 ALA A O 1
ATOM 669 N N . LEU A 1 87 ? 5.049 6.469 2.957 1.00 97.38 87 LEU A N 1
ATOM 670 C CA . LEU A 1 87 ? 4.185 7.012 1.920 1.00 97.38 87 LEU A CA 1
ATOM 671 C C . LEU A 1 87 ? 4.149 8.532 1.897 1.00 97.38 87 LEU A C 1
ATOM 673 O O . LEU A 1 87 ? 3.525 9.035 0.978 1.00 97.38 87 LEU A O 1
ATOM 677 N N . ILE A 1 88 ? 4.792 9.263 2.812 1.00 95.06 88 ILE A N 1
ATOM 678 C CA . ILE A 1 88 ? 4.832 10.745 2.805 1.00 95.06 88 ILE A CA 1
ATOM 679 C C . ILE A 1 88 ? 6.248 11.329 2.759 1.00 95.06 88 ILE A C 1
ATOM 681 O O . ILE A 1 88 ? 6.419 12.54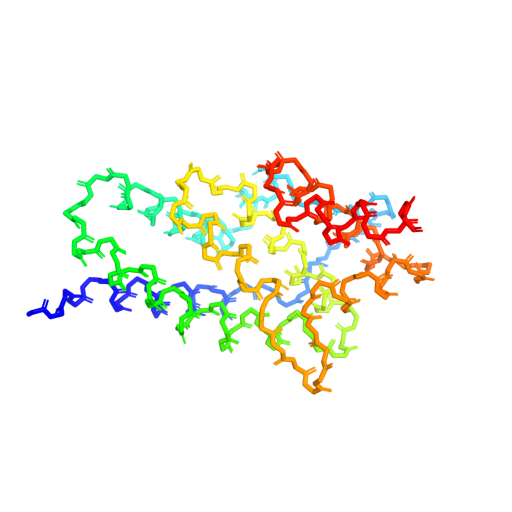4 2.702 1.00 95.06 88 ILE A O 1
ATOM 685 N N . GLN A 1 89 ? 7.276 10.485 2.815 1.00 93.25 89 GLN A N 1
ATOM 686 C CA . GLN A 1 89 ? 8.659 10.950 2.802 1.00 93.25 89 GLN A CA 1
ATOM 687 C C . GLN A 1 89 ? 9.031 11.713 1.517 1.00 93.25 89 GLN A C 1
ATOM 689 O O . GLN A 1 89 ? 8.398 11.574 0.473 1.00 93.25 89 GLN A O 1
ATOM 694 N N . SER A 1 90 ? 10.120 12.483 1.568 1.00 90.50 90 SER A N 1
ATOM 695 C CA . SER A 1 90 ? 10.537 13.367 0.471 1.00 90.50 90 SER A CA 1
ATOM 696 C C . SER A 1 90 ? 11.419 12.704 -0.594 1.00 90.50 90 SER A C 1
ATOM 698 O O . SER A 1 90 ? 11.560 13.240 -1.696 1.00 90.50 90 SER A O 1
ATOM 700 N N . ALA A 1 91 ? 12.034 11.551 -0.310 1.00 93.94 91 ALA A N 1
ATOM 701 C CA . ALA A 1 91 ? 12.929 10.901 -1.262 1.00 93.94 91 ALA A CA 1
ATOM 702 C C . ALA A 1 91 ? 12.128 10.179 -2.357 1.00 93.94 91 ALA A C 1
ATOM 704 O O . ALA A 1 91 ? 11.631 9.076 -2.156 1.00 93.94 91 ALA A O 1
ATOM 705 N N . VAL A 1 92 ? 12.053 10.780 -3.550 1.00 92.12 92 VAL A N 1
ATOM 706 C CA . VAL A 1 92 ? 11.217 10.306 -4.675 1.00 92.12 92 VAL A CA 1
ATOM 707 C C . VAL A 1 92 ? 11.426 8.824 -5.011 1.00 92.12 92 VAL A C 1
ATOM 709 O O . VAL A 1 92 ? 10.454 8.117 -5.265 1.00 92.12 92 VAL A O 1
ATOM 712 N N . TYR A 1 93 ? 12.665 8.323 -5.003 1.00 92.38 93 TYR A N 1
ATOM 713 C CA . TYR A 1 93 ? 12.946 6.912 -5.314 1.00 92.38 93 TYR A CA 1
ATOM 714 C C . TYR A 1 93 ? 12.434 5.950 -4.237 1.00 92.38 93 TYR A C 1
ATOM 716 O O . TYR A 1 93 ? 11.897 4.889 -4.565 1.00 92.38 93 TYR A O 1
ATOM 724 N N . GLU A 1 94 ? 12.575 6.321 -2.963 1.00 95.44 94 GLU A N 1
ATOM 725 C CA . GLU A 1 94 ? 12.044 5.518 -1.862 1.00 95.44 94 GLU A CA 1
ATOM 726 C C . GLU A 1 94 ? 10.520 5.588 -1.824 1.00 95.44 94 GLU A C 1
ATOM 728 O O . GLU A 1 94 ? 9.858 4.574 -1.638 1.00 95.44 94 GLU A O 1
ATOM 733 N N . LEU A 1 95 ? 9.960 6.762 -2.112 1.00 95.50 95 LEU A N 1
ATOM 734 C CA . LEU A 1 95 ? 8.525 6.978 -2.212 1.00 95.50 95 LEU A CA 1
ATOM 735 C C . LEU A 1 95 ? 7.899 6.171 -3.354 1.00 95.50 95 LEU A C 1
ATOM 737 O O . LEU A 1 95 ? 6.858 5.546 -3.175 1.00 95.50 95 LEU A O 1
ATOM 741 N N . THR A 1 96 ? 8.563 6.125 -4.513 1.00 95.69 96 THR A N 1
ATOM 742 C CA . THR A 1 96 ? 8.162 5.296 -5.664 1.00 95.69 96 THR A CA 1
ATOM 743 C C . THR A 1 96 ? 8.150 3.816 -5.276 1.00 95.69 96 THR A C 1
ATOM 745 O O . THR A 1 96 ? 7.199 3.094 -5.575 1.00 95.69 96 THR A O 1
ATOM 748 N N . THR A 1 97 ? 9.185 3.373 -4.560 1.00 97.06 97 THR A N 1
ATOM 749 C CA . THR A 1 97 ? 9.325 1.989 -4.093 1.00 97.06 97 THR A CA 1
ATOM 750 C 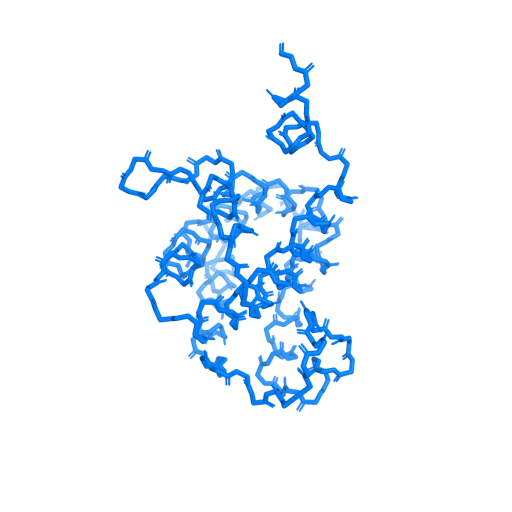C . THR A 1 97 ? 8.245 1.633 -3.066 1.00 97.06 97 THR A C 1
ATOM 752 O O . THR A 1 97 ? 7.538 0.645 -3.242 1.00 97.06 97 THR A O 1
ATOM 755 N N . ALA A 1 98 ? 8.047 2.474 -2.047 1.00 98.19 98 ALA A N 1
ATOM 756 C CA . ALA A 1 98 ? 7.022 2.292 -1.021 1.00 98.19 98 ALA A CA 1
ATOM 757 C C . ALA A 1 98 ? 5.604 2.278 -1.611 1.00 98.19 98 ALA A C 1
ATOM 759 O O . ALA A 1 98 ? 4.799 1.426 -1.245 1.00 98.19 98 ALA A O 1
ATOM 760 N N . THR A 1 99 ? 5.318 3.169 -2.566 1.00 98.06 99 THR A N 1
ATOM 761 C CA . THR A 1 99 ? 4.026 3.216 -3.274 1.00 98.06 99 THR A CA 1
ATOM 762 C C . THR A 1 99 ? 3.783 1.926 -4.060 1.00 98.06 99 THR A C 1
ATOM 764 O O . THR A 1 99 ? 2.695 1.363 -3.995 1.00 98.06 99 THR A O 1
ATOM 767 N N . SER A 1 100 ? 4.813 1.407 -4.735 1.00 98.00 100 SER A N 1
ATOM 768 C CA . SER A 1 100 ? 4.718 0.156 -5.501 1.00 98.00 100 SER A CA 1
ATOM 769 C C . SER A 1 100 ? 4.499 -1.065 -4.604 1.00 98.00 100 SER A C 1
ATOM 771 O O . SER A 1 100 ? 3.704 -1.942 -4.938 1.00 98.00 100 SER A O 1
ATOM 773 N N . TYR A 1 101 ? 5.177 -1.125 -3.452 1.00 98.62 101 TYR A N 1
ATOM 774 C CA . TYR A 1 101 ? 4.918 -2.161 -2.450 1.00 98.62 101 TYR A CA 1
ATOM 775 C C . TYR A 1 101 ? 3.493 -2.065 -1.913 1.00 98.62 101 TYR A C 1
ATOM 777 O O . TYR A 1 101 ? 2.801 -3.074 -1.844 1.00 98.62 101 TYR A O 1
ATOM 785 N N . PHE A 1 102 ? 3.031 -0.861 -1.578 1.00 98.69 102 PHE A N 1
ATOM 786 C CA . PHE A 1 102 ? 1.694 -0.664 -1.034 1.00 98.69 102 PHE A CA 1
ATOM 787 C C . PHE A 1 102 ? 0.589 -1.056 -2.027 1.00 98.69 102 PHE A C 1
ATOM 789 O O . PHE A 1 102 ? -0.362 -1.725 -1.629 1.00 98.69 102 PHE A O 1
ATOM 796 N N . ASP A 1 103 ? 0.754 -0.746 -3.319 1.00 98.62 103 ASP A N 1
ATOM 797 C CA . ASP A 1 103 ? -0.114 -1.261 -4.390 1.00 98.62 103 ASP A CA 1
ATOM 798 C C . ASP A 1 103 ? -0.154 -2.795 -4.400 1.00 98.62 103 ASP A C 1
ATOM 800 O O . ASP A 1 103 ? -1.232 -3.391 -4.385 1.00 98.62 103 ASP A O 1
ATOM 804 N N . ALA A 1 104 ? 1.014 -3.448 -4.367 1.00 98.50 104 ALA A N 1
ATOM 805 C CA . ALA A 1 104 ? 1.091 -4.906 -4.331 1.00 98.50 104 ALA A CA 1
ATOM 806 C C . ALA A 1 104 ? 0.400 -5.493 -3.089 1.00 98.50 104 ALA A C 1
ATOM 808 O O . ALA A 1 104 ? -0.288 -6.506 -3.201 1.00 98.50 104 ALA A O 1
ATOM 809 N N . PHE A 1 105 ? 0.534 -4.840 -1.929 1.00 98.44 105 PHE A N 1
ATOM 810 C CA . PHE A 1 105 ? -0.103 -5.275 -0.685 1.00 98.44 105 PHE A CA 1
ATOM 811 C C . PHE A 1 105 ? -1.622 -5.216 -0.791 1.00 98.44 105 PHE A C 1
ATOM 813 O O . PHE A 1 105 ? -2.283 -6.187 -0.437 1.00 98.44 105 PHE A O 1
ATOM 820 N N . ILE A 1 106 ? -2.183 -4.113 -1.297 1.00 98.19 106 ILE A N 1
ATOM 821 C CA . ILE A 1 106 ? -3.638 -3.966 -1.440 1.00 98.19 106 ILE A CA 1
ATOM 822 C C . ILE A 1 106 ? -4.187 -4.992 -2.429 1.00 98.19 106 ILE A C 1
ATOM 824 O O . ILE A 1 106 ? -5.191 -5.635 -2.129 1.00 98.19 106 ILE A O 1
ATOM 828 N N . ARG A 1 107 ? -3.502 -5.222 -3.557 1.00 97.62 107 ARG A N 1
ATOM 829 C CA . ARG A 1 107 ? -3.915 -6.237 -4.541 1.00 97.62 107 ARG A CA 1
ATOM 830 C C . ARG A 1 107 ? -3.900 -7.666 -3.999 1.00 97.62 107 ARG A C 1
ATOM 832 O O . ARG A 1 107 ? -4.604 -8.509 -4.546 1.00 97.62 107 ARG A O 1
ATOM 839 N N . SER A 1 108 ? -3.121 -7.961 -2.956 1.00 97.06 108 SER A N 1
ATOM 840 C CA . SER A 1 108 ? -3.142 -9.278 -2.304 1.00 97.06 108 SER A CA 1
ATOM 841 C C . SER A 1 108 ? -4.181 -9.400 -1.187 1.00 97.06 108 SER A C 1
ATOM 843 O O . SER A 1 108 ? -4.358 -10.485 -0.633 1.00 97.06 108 SER A O 1
ATOM 845 N N . LEU A 1 109 ? -4.866 -8.321 -0.797 1.00 96.56 109 LEU A N 1
ATOM 846 C CA . LEU A 1 109 ? -5.918 -8.404 0.216 1.00 96.56 109 LEU A CA 1
ATOM 847 C C . LEU A 1 109 ? -7.171 -9.053 -0.373 1.00 96.56 109 LEU A C 1
ATOM 849 O O . LEU A 1 109 ? -7.646 -8.675 -1.438 1.00 96.56 109 LEU A O 1
ATOM 853 N N . SER A 1 110 ? -7.729 -10.015 0.357 1.00 93.88 110 SER A N 1
ATOM 854 C CA . SER A 1 110 ? -8.968 -10.709 -0.029 1.00 93.88 110 SER A CA 1
ATOM 855 C C . SER A 1 110 ? -10.056 -10.614 1.036 1.00 93.88 110 SER A C 1
ATOM 857 O O . SER A 1 110 ? -11.241 -10.718 0.722 1.00 93.88 110 SER A O 1
ATOM 859 N N . GLU A 1 111 ? -9.680 -10.370 2.293 1.00 95.75 111 GLU A N 1
ATOM 860 C CA . GLU A 1 111 ? -10.633 -10.321 3.395 1.00 95.75 111 GLU A CA 1
ATOM 861 C C . GLU A 1 111 ? -11.162 -8.898 3.654 1.00 95.75 111 GLU A C 1
ATOM 863 O O . GLU A 1 111 ? -10.360 -7.986 3.895 1.00 95.75 111 GLU A O 1
ATOM 868 N N . PRO A 1 112 ? -12.497 -8.691 3.725 1.00 93.56 112 PRO A N 1
ATOM 869 C CA . PRO A 1 112 ? -13.100 -7.362 3.880 1.00 93.56 112 PRO A CA 1
ATOM 870 C C . PRO A 1 112 ? -12.586 -6.569 5.086 1.00 93.56 112 PRO A C 1
ATOM 872 O O . PRO A 1 112 ? -12.444 -5.353 5.011 1.00 93.56 112 PRO A O 1
ATOM 875 N N . GLY A 1 113 ? -12.271 -7.248 6.194 1.00 94.50 113 GLY A N 1
ATOM 876 C CA . GLY A 1 113 ? -11.732 -6.600 7.392 1.00 94.50 113 GLY A CA 1
ATOM 877 C C . GLY A 1 113 ? -10.354 -5.965 7.173 1.00 94.50 113 GLY A C 1
ATOM 878 O O . GLY A 1 113 ? -10.101 -4.876 7.681 1.00 94.50 113 GLY A O 1
ATOM 879 N N . LEU A 1 114 ? -9.476 -6.612 6.397 1.00 96.06 114 LEU A N 1
ATOM 880 C CA . LEU A 1 114 ? -8.156 -6.065 6.062 1.00 96.06 114 LEU A CA 1
ATOM 881 C C . LEU A 1 114 ? -8.264 -4.956 5.027 1.00 96.06 114 LEU A C 1
ATOM 883 O O . LEU A 1 114 ? -7.638 -3.913 5.202 1.00 96.06 114 LEU A O 1
ATOM 887 N N . ILE A 1 115 ? -9.085 -5.164 3.994 1.00 96.44 115 ILE A N 1
ATOM 888 C CA . ILE A 1 115 ? -9.357 -4.143 2.977 1.00 96.44 115 ILE A CA 1
ATOM 889 C C . ILE A 1 115 ? -9.842 -2.870 3.671 1.00 96.44 115 ILE A C 1
ATOM 891 O O . ILE A 1 115 ? -9.239 -1.816 3.499 1.00 96.44 115 ILE A O 1
ATOM 895 N N . PHE A 1 116 ? -10.836 -2.979 4.559 1.00 95.44 116 PHE A N 1
ATOM 896 C CA . PHE A 1 116 ? -11.320 -1.847 5.347 1.00 95.44 116 PHE A CA 1
ATOM 897 C C . PHE A 1 116 ? -10.207 -1.158 6.149 1.00 95.44 116 PHE A C 1
ATOM 899 O O . PHE A 1 116 ? -10.147 0.067 6.163 1.00 95.44 116 PHE A O 1
ATOM 906 N N . CYS A 1 117 ? -9.297 -1.902 6.789 1.00 96.31 117 CYS A N 1
ATOM 907 C CA . CYS A 1 117 ? -8.168 -1.301 7.507 1.00 96.31 117 CYS A CA 1
ATOM 908 C C . CYS A 1 117 ? -7.259 -0.461 6.599 1.00 96.31 117 CYS A C 1
ATOM 910 O O . CYS A 1 117 ? -6.872 0.636 6.998 1.00 96.31 117 CYS A O 1
ATOM 912 N N . PHE A 1 118 ? -6.929 -0.954 5.404 1.00 97.62 118 PHE A N 1
ATOM 913 C CA . PHE A 1 118 ? -6.078 -0.235 4.450 1.00 97.62 118 PHE A CA 1
ATOM 914 C C . PHE A 1 118 ? -6.802 0.968 3.837 1.00 97.62 118 PHE A C 1
ATOM 916 O O . PHE A 1 118 ? -6.225 2.049 3.770 1.00 97.62 118 PHE A O 1
ATOM 923 N N . VAL A 1 119 ? -8.074 0.816 3.461 1.00 96.44 119 VAL A N 1
ATOM 924 C CA . VAL A 1 119 ? -8.896 1.921 2.946 1.00 96.44 119 VAL A CA 1
ATOM 925 C C . VAL A 1 119 ? -9.056 3.014 3.998 1.00 96.44 119 VAL A C 1
ATOM 927 O O . VAL A 1 119 ? -8.776 4.177 3.724 1.00 96.44 119 VAL A O 1
ATOM 930 N N . LYS A 1 120 ? -9.420 2.644 5.231 1.00 96.25 120 LYS A N 1
ATOM 931 C CA . LYS A 1 120 ? -9.517 3.585 6.349 1.00 96.25 120 LYS A CA 1
ATOM 932 C C . LYS A 1 120 ? -8.205 4.345 6.545 1.00 96.25 120 LYS A C 1
ATOM 934 O O . LYS A 1 120 ? -8.236 5.560 6.702 1.00 96.25 120 LYS A O 1
ATOM 939 N N . PHE A 1 121 ? -7.070 3.648 6.525 1.00 98.00 121 PHE A N 1
ATOM 940 C CA . PHE A 1 121 ? -5.758 4.277 6.659 1.00 98.00 121 PHE A CA 1
ATOM 941 C C . PHE A 1 121 ? -5.539 5.364 5.592 1.00 98.00 121 PHE A C 1
ATOM 943 O O . PHE A 1 121 ? -5.177 6.484 5.927 1.00 98.00 121 PHE A O 1
ATOM 950 N N . ILE A 1 122 ? -5.851 5.073 4.327 1.00 96.94 122 ILE A N 1
ATOM 951 C CA . ILE A 1 122 ? -5.681 6.017 3.210 1.00 96.94 122 ILE A CA 1
ATOM 952 C C . ILE A 1 122 ? -6.612 7.232 3.324 1.00 96.94 122 ILE A C 1
ATOM 954 O O . ILE A 1 122 ? -6.208 8.353 3.015 1.00 96.94 122 ILE A O 1
ATOM 958 N N . LEU A 1 123 ? -7.860 7.005 3.736 1.00 95.19 123 LEU A N 1
ATOM 959 C CA . LEU A 1 123 ? -8.902 8.034 3.736 1.00 95.19 123 LEU A CA 1
ATOM 960 C C . LEU A 1 123 ? -8.947 8.877 5.016 1.00 95.19 123 LEU A C 1
ATOM 962 O O . LEU A 1 123 ? -9.569 9.933 5.009 1.00 95.19 123 LEU A O 1
ATOM 966 N N . THR A 1 124 ? -8.362 8.406 6.122 1.00 94.75 124 THR A N 1
ATOM 967 C CA . THR A 1 124 ? -8.560 9.042 7.439 1.00 94.75 124 THR A CA 1
ATOM 968 C C . THR A 1 124 ? -7.287 9.382 8.197 1.00 94.75 124 THR A C 1
ATOM 970 O O . THR A 1 124 ? -7.364 10.188 9.123 1.00 94.75 124 THR A O 1
ATOM 973 N N . GLU A 1 125 ? -6.134 8.800 7.852 1.00 96.56 125 GLU A N 1
ATOM 974 C CA . GLU A 1 125 ? -4.885 9.198 8.501 1.00 96.56 125 GLU A CA 1
ATOM 975 C C . GLU A 1 125 ? -4.356 10.497 7.900 1.00 96.56 125 GLU A C 1
ATOM 977 O O . GLU A 1 125 ? -4.183 10.623 6.684 1.00 96.56 125 GLU A O 1
ATOM 982 N N . ASP A 1 126 ? -4.093 11.438 8.800 1.00 94.56 126 ASP A N 1
ATOM 983 C CA . ASP A 1 126 ? -3.642 12.792 8.519 1.00 94.56 126 ASP A CA 1
ATOM 984 C C . ASP A 1 126 ? -2.157 12.946 8.854 1.00 94.56 126 ASP A C 1
ATOM 986 O O . ASP A 1 126 ? -1.689 12.509 9.911 1.00 94.56 126 ASP A O 1
ATOM 990 N N . TYR A 1 127 ? -1.432 13.602 7.954 1.00 92.69 127 TYR A N 1
ATOM 991 C CA . TYR A 1 127 ? -0.045 13.987 8.145 1.00 92.69 127 TYR A CA 1
ATOM 992 C C . TYR A 1 127 ? 0.100 15.466 7.803 1.00 92.69 127 TYR A C 1
ATOM 994 O O . TYR A 1 127 ? -0.054 15.868 6.652 1.00 92.69 127 TYR A O 1
ATOM 1002 N N . ASP A 1 128 ? 0.386 16.275 8.823 1.00 90.88 128 ASP A N 1
ATOM 1003 C CA . ASP A 1 128 ? 0.519 17.732 8.720 1.00 90.88 128 ASP A CA 1
ATOM 1004 C C . ASP A 1 128 ? -0.702 18.432 8.079 1.00 90.88 128 ASP A C 1
ATOM 1006 O O . ASP A 1 128 ? -0.564 19.442 7.386 1.00 90.88 128 ASP A O 1
ATOM 1010 N N . GLY A 1 129 ? -1.918 17.937 8.350 1.00 90.69 129 GLY A N 1
ATOM 1011 C CA . GLY A 1 129 ? -3.167 18.523 7.856 1.00 90.69 129 GLY A CA 1
ATOM 1012 C C . GLY A 1 129 ? -3.589 18.056 6.460 1.00 90.69 129 GLY A C 1
ATOM 1013 O O . GLY A 1 129 ? -4.502 18.650 5.881 1.00 90.69 129 GLY A O 1
ATOM 1014 N N . GLN A 1 130 ? -2.919 17.042 5.904 1.00 92.81 130 GLN A N 1
ATOM 1015 C CA . GLN A 1 130 ? -3.307 16.384 4.659 1.00 92.81 130 GLN A CA 1
ATOM 1016 C C . GLN A 1 130 ? -3.532 14.886 4.873 1.00 92.81 130 GLN A C 1
ATOM 1018 O O . GLN A 1 130 ? -2.690 14.185 5.440 1.00 92.81 130 GLN A O 1
ATOM 1023 N N . CYS A 1 131 ? -4.649 14.373 4.355 1.00 94.88 131 CYS A N 1
ATOM 1024 C CA . CYS A 1 131 ? -4.898 12.937 4.314 1.00 94.88 131 CYS A CA 1
ATOM 1025 C C . CYS A 1 131 ? -4.036 12.269 3.234 1.00 94.88 131 CYS A C 1
ATOM 1027 O O . CYS A 1 131 ? -3.699 12.878 2.216 1.00 94.88 131 CYS A O 1
ATOM 1029 N N . ILE A 1 132 ? -3.718 10.984 3.417 1.00 96.00 132 ILE A N 1
ATOM 1030 C CA . ILE A 1 132 ? -2.901 10.228 2.450 1.00 96.00 132 ILE A CA 1
ATOM 1031 C C . ILE A 1 132 ? -3.500 10.284 1.039 1.00 96.00 132 ILE A C 1
ATOM 1033 O O . ILE A 1 132 ? -2.752 10.437 0.075 1.00 96.00 132 ILE A O 1
ATOM 1037 N N . ILE A 1 133 ? -4.824 10.178 0.900 1.00 95.19 133 ILE A N 1
ATOM 1038 C CA . ILE A 1 133 ? -5.483 10.232 -0.411 1.00 95.19 133 ILE A CA 1
ATOM 1039 C C . ILE A 1 133 ? -5.200 11.540 -1.164 1.00 95.19 133 ILE A C 1
ATOM 1041 O O . ILE A 1 133 ? -4.864 11.492 -2.347 1.00 95.19 133 ILE A O 1
ATOM 1045 N N . ASP A 1 134 ? -5.231 12.684 -0.477 1.00 93.75 134 ASP A N 1
ATOM 1046 C CA . ASP A 1 134 ? -4.953 13.993 -1.075 1.00 93.75 134 ASP A CA 1
ATOM 1047 C C . ASP A 1 134 ? -3.487 14.083 -1.518 1.00 93.75 134 ASP A C 1
ATOM 1049 O O . ASP A 1 134 ? -3.191 14.513 -2.633 1.00 93.75 134 ASP A O 1
ATOM 1053 N N . ILE A 1 135 ? -2.567 13.567 -0.695 1.00 94.56 135 ILE A N 1
ATOM 1054 C CA . ILE A 1 135 ? -1.139 13.481 -1.026 1.00 94.56 135 ILE A CA 1
ATOM 1055 C C . ILE A 1 135 ? -0.917 12.620 -2.284 1.00 94.56 135 ILE A C 1
ATOM 1057 O O . ILE A 1 135 ? -0.080 12.948 -3.129 1.00 94.56 135 ILE A O 1
ATOM 1061 N N . LEU A 1 136 ? -1.641 11.504 -2.429 1.00 95.25 136 LEU A N 1
ATOM 1062 C CA . LEU A 1 136 ? -1.573 10.662 -3.628 1.00 95.25 136 LEU A CA 1
ATOM 1063 C C . LEU A 1 136 ? -2.111 11.401 -4.858 1.00 95.25 136 LEU A C 1
ATOM 1065 O O . LEU A 1 136 ? -1.484 11.350 -5.915 1.00 95.25 136 LEU A O 1
ATOM 1069 N N . ILE A 1 137 ? -3.221 12.128 -4.726 1.00 93.50 137 ILE A N 1
ATOM 1070 C CA . ILE A 1 137 ? -3.779 12.937 -5.814 1.00 93.50 137 ILE A CA 1
ATOM 1071 C C . ILE A 1 137 ? -2.780 14.015 -6.251 1.00 93.50 137 ILE A C 1
ATOM 1073 O O . ILE A 1 137 ? -2.522 14.154 -7.442 1.00 93.50 137 ILE A O 1
ATOM 1077 N N . GLU A 1 138 ? -2.128 14.725 -5.328 1.00 93.06 138 GLU A N 1
ATOM 1078 C CA . GLU A 1 138 ? -1.128 15.742 -5.683 1.00 93.06 138 GLU A CA 1
ATOM 1079 C C . GLU A 1 138 ? 0.038 15.169 -6.515 1.00 93.06 138 GLU A C 1
ATOM 1081 O O . GLU A 1 138 ? 0.537 15.820 -7.440 1.00 93.06 138 GLU A O 1
ATOM 1086 N N . ARG A 1 139 ? 0.450 13.917 -6.258 1.00 94.00 139 ARG A N 1
ATOM 1087 C CA . ARG A 1 139 ? 1.560 13.258 -6.978 1.00 94.00 139 ARG A CA 1
ATOM 1088 C C . ARG A 1 139 ? 1.288 13.025 -8.455 1.00 94.00 139 ARG A C 1
ATOM 1090 O O . ARG A 1 139 ? 2.254 12.979 -9.230 1.00 94.00 139 ARG A O 1
ATOM 1097 N N . ILE A 1 140 ? 0.024 12.892 -8.860 1.00 91.94 140 ILE A N 1
ATOM 1098 C CA . ILE A 1 140 ? -0.327 12.597 -10.259 1.00 91.94 140 ILE A CA 1
ATOM 1099 C C . ILE A 1 140 ? -0.023 13.779 -11.187 1.00 91.94 140 ILE A C 1
ATOM 1101 O O . ILE A 1 140 ? 0.145 13.598 -12.389 1.00 91.94 140 ILE A O 1
ATOM 1105 N N . HIS A 1 141 ? 0.124 14.987 -10.637 1.00 87.38 141 HIS A N 1
ATOM 1106 C CA . HIS A 1 141 ? 0.527 16.166 -11.401 1.00 87.38 141 HIS A CA 1
ATOM 1107 C C . HIS A 1 141 ? 2.019 16.174 -11.774 1.00 87.38 141 HIS A C 1
ATOM 1109 O O . HIS A 1 141 ? 2.454 17.024 -12.552 1.00 87.38 141 HIS A O 1
ATOM 1115 N N . SER A 1 142 ? 2.821 15.243 -11.245 1.00 81.88 142 SER A N 1
ATOM 1116 C CA . SER A 1 142 ? 4.240 15.127 -11.590 1.00 81.88 142 SER A CA 1
ATOM 1117 C C . SER A 1 142 ? 4.461 14.335 -12.890 1.00 81.88 142 SER A C 1
ATOM 1119 O O . SER A 1 142 ? 3.825 13.316 -13.125 1.00 81.88 142 SER A O 1
ATOM 1121 N N . SER A 1 143 ? 5.428 14.734 -13.723 1.00 75.12 143 SER A N 1
ATOM 1122 C CA . SER A 1 143 ? 5.857 13.953 -14.903 1.00 75.12 143 SER A CA 1
ATOM 1123 C C . SER A 1 143 ? 6.982 12.975 -14.543 1.00 75.12 143 SER A C 1
ATOM 1125 O O . SER A 1 143 ? 8.093 13.074 -15.063 1.00 75.12 143 SER A O 1
ATOM 1127 N N . SER A 1 144 ? 6.739 12.079 -13.583 1.00 85.69 144 SER A N 1
ATOM 1128 C CA . SER A 1 144 ? 7.770 11.192 -13.024 1.00 85.69 144 SER A CA 1
ATOM 1129 C C . SER A 1 144 ? 7.287 9.747 -12.861 1.00 85.69 144 SER A C 1
ATOM 1131 O O . SER A 1 144 ? 6.089 9.479 -12.886 1.00 85.69 144 SER A O 1
ATOM 1133 N N . LYS A 1 145 ? 8.212 8.802 -12.635 1.00 91.31 145 LYS A N 1
ATOM 1134 C CA . LYS A 1 145 ? 7.862 7.403 -12.317 1.00 91.31 145 LYS A CA 1
ATOM 1135 C C . LYS A 1 145 ? 6.975 7.296 -11.066 1.00 91.31 145 LYS A C 1
ATOM 1137 O O . LYS A 1 145 ? 6.129 6.411 -11.001 1.00 91.31 145 LYS A O 1
ATOM 1142 N N . LEU A 1 146 ? 7.095 8.245 -10.131 1.00 93.50 146 LEU A N 1
ATOM 1143 C CA . LEU A 1 146 ? 6.204 8.361 -8.976 1.00 93.50 146 LEU A CA 1
ATOM 1144 C C . LEU A 1 146 ? 4.740 8.573 -9.394 1.00 93.50 146 LEU A C 1
ATOM 1146 O O . LEU A 1 146 ? 3.854 8.002 -8.767 1.00 93.50 146 LEU A O 1
ATOM 1150 N N . CYS A 1 147 ? 4.480 9.341 -10.455 1.00 94.88 147 CYS A N 1
ATOM 1151 C CA . CYS A 1 147 ? 3.127 9.513 -10.983 1.00 94.88 147 CYS A CA 1
ATOM 1152 C C . CYS A 1 147 ? 2.575 8.186 -11.512 1.00 94.88 147 CYS A C 1
ATOM 1154 O O . CYS A 1 147 ? 1.472 7.809 -11.137 1.00 94.88 147 CYS A O 1
ATOM 1156 N N . LEU A 1 148 ? 3.362 7.427 -12.282 1.00 95.19 148 LEU A N 1
ATOM 1157 C CA . LEU A 1 148 ? 2.917 6.144 -12.839 1.00 95.19 148 LEU A CA 1
ATOM 1158 C C . LEU A 1 148 ? 2.557 5.122 -11.753 1.00 95.19 148 LEU A C 1
ATOM 1160 O O . LEU A 1 148 ? 1.476 4.541 -11.799 1.00 95.19 148 LEU A O 1
ATOM 1164 N N . VAL A 1 149 ? 3.421 4.937 -10.750 1.00 96.69 149 VAL A N 1
ATOM 1165 C CA . VAL A 1 149 ? 3.139 3.998 -9.646 1.00 96.69 149 VAL A CA 1
ATOM 1166 C C . VAL A 1 149 ? 1.996 4.488 -8.752 1.00 96.69 149 VAL A C 1
ATOM 1168 O O . VAL A 1 149 ? 1.251 3.680 -8.208 1.00 96.69 149 VAL A O 1
ATOM 1171 N N . THR A 1 150 ? 1.819 5.809 -8.619 1.00 97.00 150 THR A N 1
ATOM 1172 C CA . THR A 1 150 ? 0.671 6.378 -7.898 1.00 97.00 150 THR A CA 1
ATOM 1173 C C . THR A 1 150 ? -0.626 6.140 -8.661 1.00 97.00 150 THR A C 1
ATOM 1175 O O . THR A 1 150 ? -1.606 5.722 -8.060 1.00 97.00 150 THR A O 1
ATOM 1178 N N . LEU A 1 151 ? -0.639 6.341 -9.981 1.00 96.75 151 LEU A N 1
ATOM 1179 C CA . LEU A 1 151 ? -1.801 6.046 -10.821 1.00 96.75 151 LEU A CA 1
ATOM 1180 C C . LEU A 1 151 ? -2.173 4.564 -10.762 1.00 96.75 151 LEU A C 1
ATOM 1182 O O . LEU A 1 151 ? -3.352 4.245 -10.672 1.00 96.75 151 LEU A O 1
ATOM 1186 N N . ALA A 1 152 ? -1.180 3.673 -10.738 1.00 97.31 152 ALA A N 1
ATOM 1187 C CA . ALA A 1 152 ? -1.404 2.249 -10.523 1.00 97.31 152 ALA A CA 1
ATOM 1188 C C . ALA A 1 152 ? -2.067 1.983 -9.160 1.00 97.31 152 ALA A C 1
ATOM 1190 O O . ALA A 1 152 ? -3.081 1.298 -9.080 1.00 97.31 152 ALA A O 1
ATOM 1191 N N . LEU A 1 153 ? -1.556 2.574 -8.079 1.00 98.06 153 LEU A N 1
ATOM 1192 C CA . LEU A 1 153 ? -2.194 2.449 -6.769 1.00 98.06 153 LEU A CA 1
ATOM 1193 C C . LEU A 1 153 ? -3.643 2.969 -6.788 1.00 98.06 153 LEU A C 1
ATOM 1195 O O . LEU A 1 153 ? -4.531 2.310 -6.256 1.00 98.06 153 LEU A O 1
ATOM 1199 N N . LEU A 1 154 ? -3.899 4.120 -7.414 1.00 97.06 154 LEU A N 1
ATOM 1200 C CA . LEU A 1 154 ? -5.247 4.685 -7.521 1.00 97.06 154 LEU A CA 1
ATOM 1201 C C . LEU A 1 154 ? -6.189 3.792 -8.345 1.00 97.06 154 LEU A C 1
ATOM 1203 O O . LEU A 1 154 ? -7.336 3.614 -7.947 1.00 97.06 154 LEU A O 1
ATOM 1207 N N . GLU A 1 155 ? -5.712 3.189 -9.436 1.00 96.81 155 GLU A N 1
ATOM 1208 C CA . GLU A 1 155 ? -6.454 2.174 -10.201 1.00 96.81 155 GLU A CA 1
ATOM 1209 C C . GLU A 1 155 ? -6.841 0.993 -9.299 1.00 96.81 155 GLU A C 1
ATOM 1211 O O . GLU A 1 155 ? -8.018 0.656 -9.204 1.00 96.81 155 GLU A O 1
ATOM 1216 N N . THR A 1 156 ? -5.882 0.440 -8.546 1.00 97.56 156 THR A N 1
ATOM 1217 C CA . THR A 1 156 ? -6.135 -0.639 -7.578 1.00 97.56 156 THR A CA 1
ATOM 1218 C C . THR A 1 156 ? -7.197 -0.243 -6.548 1.00 97.56 156 THR A C 1
ATOM 1220 O O . THR A 1 156 ? -8.047 -1.057 -6.198 1.00 97.56 156 THR A O 1
ATOM 1223 N N . LEU A 1 157 ? -7.160 0.995 -6.045 1.00 95.69 157 LEU A N 1
ATOM 1224 C CA . LEU A 1 157 ? -8.140 1.494 -5.077 1.00 95.69 157 LEU A CA 1
ATOM 1225 C C . LEU A 1 157 ? -9.543 1.596 -5.679 1.00 95.69 157 LEU A C 1
ATOM 1227 O O . LEU A 1 157 ? -10.509 1.197 -5.030 1.00 95.69 157 LEU A O 1
ATOM 1231 N N . VAL A 1 158 ? -9.660 2.096 -6.910 1.00 93.56 158 VAL A N 1
ATOM 1232 C CA . VAL A 1 158 ? -10.935 2.154 -7.641 1.00 93.56 158 VAL A CA 1
ATOM 1233 C C . VAL A 1 158 ? -11.492 0.744 -7.868 1.00 93.56 158 VAL A C 1
ATOM 1235 O O . VAL A 1 158 ? -12.679 0.511 -7.636 1.00 93.56 158 VAL A O 1
ATOM 1238 N N . ASP A 1 159 ? -10.635 -0.221 -8.204 1.00 93.62 159 ASP A N 1
ATOM 1239 C CA . ASP A 1 159 ? -11.020 -1.621 -8.420 1.00 93.62 159 ASP A CA 1
ATOM 1240 C C . ASP A 1 159 ? -11.532 -2.329 -7.151 1.00 93.62 159 ASP A C 1
ATOM 1242 O O . ASP A 1 159 ? -12.239 -3.339 -7.246 1.00 93.62 159 ASP A O 1
ATOM 1246 N N . LEU A 1 160 ? -11.278 -1.780 -5.952 1.00 90.62 160 LEU A N 1
ATOM 1247 C CA . LEU A 1 160 ? -11.909 -2.266 -4.717 1.00 90.62 160 LEU A CA 1
ATOM 1248 C C . LEU A 1 160 ? -13.430 -2.048 -4.709 1.00 90.62 160 LEU A C 1
ATOM 1250 O O . LEU A 1 160 ? -14.117 -2.659 -3.891 1.00 90.62 160 LEU A O 1
ATOM 1254 N N . ASN A 1 161 ? -13.961 -1.188 -5.591 1.00 82.50 161 ASN A N 1
ATOM 1255 C CA . ASN A 1 161 ? -15.382 -0.831 -5.671 1.00 82.50 161 ASN A CA 1
ATOM 1256 C C . ASN A 1 161 ? -15.967 -0.380 -4.315 1.00 82.50 161 ASN A C 1
ATOM 1258 O O . ASN A 1 161 ? -17.136 -0.617 -4.005 1.00 82.50 161 ASN A O 1
ATOM 1262 N N . CYS A 1 162 ? -15.139 0.255 -3.482 1.00 85.38 162 CYS A N 1
ATOM 1263 C CA . CYS A 1 162 ? -15.535 0.781 -2.181 1.00 85.38 162 CYS A CA 1
ATOM 1264 C C . CYS A 1 162 ? -16.215 2.146 -2.356 1.00 85.38 162 CYS A C 1
ATOM 1266 O O . CYS A 1 162 ? -15.642 3.037 -2.981 1.00 85.38 162 CYS A O 1
ATOM 1268 N N . GLU A 1 163 ? -17.415 2.321 -1.793 1.00 82.06 163 GLU A N 1
ATOM 1269 C CA . GLU A 1 163 ? -18.203 3.560 -1.911 1.00 82.06 163 GLU A CA 1
ATOM 1270 C C . GLU A 1 163 ? -17.413 4.799 -1.468 1.00 82.06 163 GLU A C 1
ATOM 1272 O O . GLU A 1 163 ? -17.359 5.779 -2.209 1.00 82.06 163 GLU A O 1
ATOM 1277 N N . ASP A 1 164 ? -16.730 4.720 -0.322 1.00 80.62 164 ASP A N 1
ATOM 1278 C CA . ASP A 1 164 ? -15.939 5.829 0.223 1.00 80.62 164 ASP A CA 1
ATOM 1279 C C . ASP A 1 164 ? -14.776 6.219 -0.709 1.00 80.62 164 ASP A C 1
ATOM 1281 O O . ASP A 1 164 ? -14.503 7.402 -0.915 1.00 80.62 164 ASP A O 1
ATOM 1285 N N . ILE A 1 165 ? -14.122 5.234 -1.340 1.00 82.44 165 ILE A N 1
ATOM 1286 C CA . ILE A 1 165 ? -13.061 5.492 -2.327 1.00 82.44 165 ILE A CA 1
ATOM 1287 C C . ILE A 1 165 ? -13.638 6.130 -3.589 1.00 82.44 165 ILE A C 1
ATOM 1289 O O . ILE A 1 165 ? -13.076 7.097 -4.100 1.00 82.44 165 ILE A O 1
ATOM 1293 N N . MET A 1 166 ? -14.752 5.603 -4.101 1.00 82.25 166 MET A N 1
ATOM 1294 C CA . MET A 1 166 ? -15.405 6.142 -5.296 1.00 82.25 166 MET A CA 1
ATOM 1295 C C . MET A 1 166 ? -15.860 7.587 -5.081 1.00 82.25 166 MET A C 1
ATOM 1297 O O . MET A 1 166 ? -15.751 8.411 -5.992 1.00 82.25 166 MET A O 1
ATOM 1301 N N . LEU A 1 167 ? -16.335 7.914 -3.878 1.00 79.50 167 LEU A N 1
ATOM 1302 C CA . LEU A 1 167 ? -16.689 9.277 -3.513 1.00 79.50 167 LEU A CA 1
ATOM 1303 C C . LEU A 1 167 ? -15.474 10.207 -3.584 1.00 79.50 167 LEU A C 1
ATOM 1305 O O . LEU A 1 167 ? -15.533 11.204 -4.304 1.00 79.50 167 LEU A O 1
ATOM 1309 N N . GLU A 1 168 ? -14.385 9.873 -2.889 1.00 80.69 168 GLU A N 1
ATOM 1310 C CA . GLU A 1 168 ? -13.203 10.741 -2.810 1.00 80.69 168 GLU A CA 1
ATOM 1311 C C . GLU A 1 168 ? -12.444 10.855 -4.139 1.00 80.69 168 GLU A C 1
ATOM 1313 O O . GLU A 1 168 ? -12.017 11.951 -4.498 1.00 80.69 168 GLU A O 1
ATOM 1318 N N . LEU A 1 169 ? -12.300 9.765 -4.901 1.00 78.81 169 LEU A N 1
ATOM 1319 C CA . LEU A 1 169 ? -11.506 9.760 -6.137 1.00 78.81 169 LEU A CA 1
ATOM 1320 C C . LEU A 1 169 ? -12.286 10.134 -7.397 1.00 78.81 169 LEU A C 1
ATOM 1322 O O . LEU A 1 169 ? -11.692 10.647 -8.344 1.00 78.81 169 LEU A O 1
ATOM 1326 N N . VAL A 1 170 ? -13.591 9.856 -7.449 1.00 78.75 170 VAL A N 1
ATOM 1327 C CA . VAL A 1 170 ? -14.383 10.005 -8.681 1.00 78.75 170 VAL A CA 1
ATOM 1328 C C . VAL A 1 170 ? -15.471 11.052 -8.505 1.00 78.75 170 VAL A C 1
ATOM 1330 O O . VAL A 1 170 ? -15.501 12.039 -9.238 1.00 78.75 170 VAL A O 1
ATOM 1333 N N . PHE A 1 171 ? -16.379 10.863 -7.547 1.00 78.19 171 PHE A N 1
ATOM 1334 C CA . PHE A 1 171 ? -17.600 11.670 -7.498 1.00 78.19 171 PHE A CA 1
ATOM 1335 C C . PHE A 1 171 ? -17.378 13.09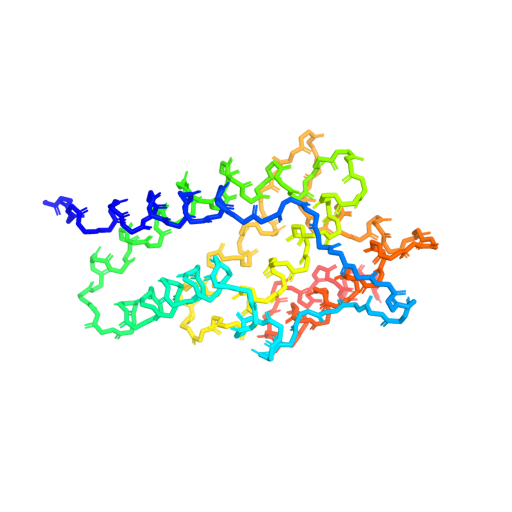6 -6.990 1.00 78.19 171 PHE A C 1
ATOM 1337 O O . PHE A 1 171 ? -18.020 14.010 -7.501 1.00 78.19 171 PHE A O 1
ATOM 1344 N N . LYS A 1 172 ? -16.443 13.323 -6.062 1.00 83.56 172 LYS A N 1
ATOM 1345 C CA . LYS A 1 172 ? -16.128 14.654 -5.506 1.00 83.56 172 LYS A CA 1
ATOM 1346 C C . LYS A 1 172 ? -15.708 15.684 -6.561 1.00 83.56 172 LYS A C 1
ATOM 1348 O O . LYS A 1 172 ? -15.900 16.875 -6.350 1.00 83.56 172 LYS A O 1
ATOM 1353 N N . TYR A 1 173 ? -15.169 15.236 -7.694 1.00 76.19 173 TYR A N 1
ATOM 1354 C CA . TYR A 1 173 ? -14.737 16.102 -8.798 1.00 76.19 173 TYR A CA 1
ATOM 1355 C C . TYR A 1 173 ? -15.802 16.305 -9.886 1.00 76.19 173 TYR A C 1
ATOM 1357 O O . TYR A 1 173 ? -15.586 17.084 -10.813 1.00 76.19 173 TYR A O 1
ATOM 1365 N N . LEU A 1 174 ? -16.926 15.584 -9.809 1.00 69.06 174 LEU A N 1
ATOM 1366 C CA . LEU A 1 174 ? -18.019 15.636 -10.788 1.00 69.06 174 LEU A CA 1
ATOM 1367 C C . LEU A 1 174 ? -19.213 16.487 -10.322 1.00 69.06 174 LEU A C 1
ATOM 1369 O O . LEU A 1 174 ? -20.163 16.659 -11.089 1.00 69.06 174 LEU A O 1
ATOM 1373 N N . ILE A 1 175 ? -19.175 16.982 -9.082 1.00 57.88 175 ILE A N 1
ATOM 1374 C CA . ILE A 1 175 ? -20.208 17.805 -8.434 1.00 57.88 175 ILE A CA 1
ATOM 1375 C C . ILE A 1 175 ? -19.716 19.251 -8.368 1.00 57.88 175 ILE A C 1
ATOM 1377 O O . ILE A 1 175 ? -20.532 20.153 -8.667 1.00 57.88 175 ILE A O 1
#

Organism: NCBI:txid156445

Sequence (175 aa):
MHSNICLVLATGLSGLYSSLPRRLDIDAVDWYRLTPDDVSELPPLAAFMNSLDFCNAAVHRAHPLVVRTLLEFIYQGFLVPVMGPALIQSAVYELTTATSYFDAFIRSLSEPGLIFCFVKFILTEDYDGQCIIDILIERIHSSSKLCLVTLALLETLVDLNCEDIMLELVFKYLI